Protein AF-A0A821Q496-F1 (afdb_monomer)

pLDDT: mean 88.26, std 9.66, range [58.88, 98.62]

Secondary structure (DSSP, 8-state):
-------S-EEEEEE-TT-SS-SSSHHHHHHHHHHHHHHEEEEEEEEE--S--HHHHHTT---S--------

Radius of gyration: 15.61 Å; Cα contacts (8 Å, |Δi|>4): 63; chains: 1; bounding box: 25×34×46 Å

Mean predicted aligned error: 6.49 Å

Nearest PDB structures (foldseek):
  3og9-assembly2_B  TM=3.415E-01  e=8.255E+00  Lactococcus lactis subsp. lactis Il1403

Structure (mmCIF, N/CA/C/O backbone):
data_AF-A0A821Q496-F1
#
_entry.id   AF-A0A821Q496-F1
#
loop_
_atom_site.group_PDB
_atom_sit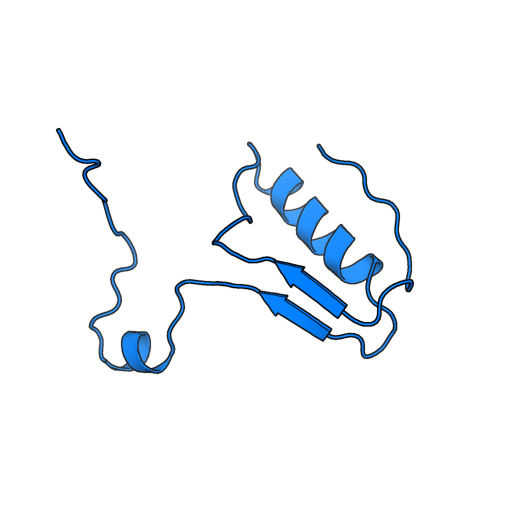e.id
_atom_site.type_symbol
_atom_site.label_atom_id
_atom_site.label_alt_id
_atom_site.label_comp_id
_atom_site.label_asym_id
_atom_site.label_entity_id
_atom_site.label_seq_id
_atom_site.pdbx_PDB_ins_code
_atom_site.Cartn_x
_atom_site.Cartn_y
_atom_site.Cartn_z
_atom_site.occupancy
_atom_site.B_iso_or_equiv
_atom_site.auth_seq_id
_atom_site.auth_comp_id
_atom_site.auth_asym_id
_atom_site.auth_atom_id
_atom_site.pdbx_PDB_model_num
ATOM 1 N N . MET A 1 1 ? -0.280 18.027 -0.404 1.00 58.88 1 MET A N 1
ATOM 2 C CA . MET A 1 1 ? -0.571 16.963 0.580 1.00 58.88 1 MET A CA 1
ATOM 3 C C . MET A 1 1 ? -2.076 16.838 0.848 1.00 58.88 1 MET A C 1
ATOM 5 O O . MET A 1 1 ? -2.710 17.836 1.173 1.00 58.88 1 MET A O 1
ATOM 9 N N . ILE A 1 2 ? -2.651 15.640 0.667 1.00 66.88 2 ILE A N 1
ATOM 10 C CA . ILE A 1 2 ? -4.008 15.314 1.148 1.00 66.88 2 ILE A CA 1
ATOM 11 C C . ILE A 1 2 ? -3.878 14.992 2.637 1.00 66.88 2 ILE A C 1
ATOM 13 O O . ILE A 1 2 ? -3.220 14.016 2.990 1.00 66.88 2 ILE A O 1
ATOM 17 N N . ASP A 1 3 ? -4.470 15.823 3.488 1.00 70.69 3 ASP A N 1
ATOM 18 C CA . ASP A 1 3 ? -4.507 15.595 4.931 1.00 70.69 3 ASP A CA 1
ATOM 19 C C . ASP A 1 3 ? -5.716 14.712 5.273 1.00 70.69 3 ASP A C 1
ATOM 21 O O . ASP A 1 3 ? -6.865 15.081 5.019 1.00 70.69 3 ASP A O 1
ATOM 25 N N . ILE A 1 4 ? -5.444 13.510 5.776 1.00 79.81 4 ILE A N 1
ATOM 26 C CA . ILE A 1 4 ? -6.436 12.512 6.185 1.00 79.81 4 ILE A CA 1
ATOM 27 C C . ILE A 1 4 ? -6.069 12.050 7.589 1.00 79.81 4 ILE A C 1
ATOM 29 O O . ILE A 1 4 ? -5.063 11.374 7.787 1.00 79.81 4 ILE A O 1
ATOM 33 N N . ASN A 1 5 ? -6.906 12.423 8.554 1.00 86.69 5 ASN A N 1
ATOM 34 C CA . ASN A 1 5 ? -6.686 12.185 9.974 1.00 86.69 5 ASN A CA 1
ATOM 35 C C . ASN A 1 5 ? -7.711 11.175 10.501 1.00 86.69 5 ASN A C 1
ATOM 37 O O . ASN A 1 5 ? -8.655 11.542 11.196 1.00 86.69 5 ASN A O 1
ATOM 41 N N . TYR A 1 6 ? -7.543 9.921 10.092 1.00 94.50 6 TYR A N 1
ATOM 42 C CA . TYR A 1 6 ? -8.322 8.792 10.591 1.00 94.50 6 TYR A CA 1
ATOM 43 C C . TYR A 1 6 ? -7.471 7.984 11.566 1.00 94.50 6 TYR A C 1
ATOM 45 O O . TYR A 1 6 ? -6.294 7.736 11.291 1.00 94.50 6 TYR A O 1
ATOM 53 N N . ASP A 1 7 ? -8.075 7.545 12.667 1.00 96.38 7 ASP A N 1
ATOM 54 C CA . ASP A 1 7 ? -7.397 6.766 13.706 1.00 96.38 7 ASP A CA 1
ATOM 55 C C . ASP A 1 7 ? -8.232 5.547 14.115 1.00 96.38 7 ASP A C 1
ATOM 57 O O . ASP A 1 7 ? -9.276 5.670 14.754 1.00 96.38 7 ASP A O 1
ATOM 61 N N . ASN A 1 8 ? -7.765 4.353 13.741 1.00 97.69 8 ASN A N 1
ATOM 62 C CA . ASN A 1 8 ? -8.401 3.070 14.043 1.00 97.69 8 ASN A CA 1
ATOM 63 C C . ASN A 1 8 ? -9.888 2.994 13.626 1.00 97.69 8 ASN A C 1
ATOM 65 O O . ASN A 1 8 ? -10.720 2.417 14.330 1.00 97.69 8 ASN A O 1
ATOM 69 N N . GLU A 1 9 ? -10.246 3.554 12.468 1.00 98.06 9 GLU A N 1
ATOM 70 C CA . GLU A 1 9 ? -11.649 3.689 12.041 1.00 98.06 9 GLU A CA 1
ATOM 71 C C . GLU A 1 9 ? -12.103 2.609 11.057 1.00 98.06 9 GLU A C 1
ATOM 73 O O . GLU A 1 9 ? -13.276 2.224 11.050 1.00 98.06 9 GLU A O 1
ATOM 78 N N . PHE A 1 10 ? -11.185 2.070 10.253 1.00 98.31 10 PHE A N 1
ATOM 79 C CA . PHE A 1 10 ? -11.528 1.185 9.145 1.00 98.31 10 PHE A CA 1
ATOM 80 C C . PHE A 1 10 ? -11.025 -0.239 9.346 1.00 98.31 10 PHE A C 1
ATOM 82 O O . PHE A 1 10 ? -9.927 -0.489 9.839 1.00 98.31 10 PHE A O 1
ATOM 89 N N . ASP A 1 11 ? -11.830 -1.198 8.900 1.00 98.62 11 ASP A N 1
ATOM 90 C CA . ASP A 1 11 ? -11.451 -2.612 8.867 1.00 98.62 11 ASP A CA 1
ATOM 91 C C . ASP A 1 11 ? -10.523 -2.927 7.681 1.00 98.62 11 ASP A C 1
ATOM 93 O O . ASP A 1 11 ? -9.779 -3.912 7.716 1.00 98.62 11 ASP A O 1
ATOM 97 N N . ALA A 1 12 ? -10.543 -2.090 6.635 1.00 98.19 12 ALA A N 1
ATOM 98 C CA . ALA A 1 12 ? -9.668 -2.226 5.481 1.00 98.19 12 ALA A CA 1
ATOM 99 C C . ALA A 1 12 ? -9.305 -0.888 4.818 1.00 98.19 12 ALA A C 1
ATOM 101 O O . ALA A 1 12 ? -10.119 0.031 4.763 1.00 98.19 12 ALA A O 1
ATOM 102 N N . VAL A 1 13 ? -8.102 -0.833 4.244 1.00 97.50 13 VAL A N 1
ATOM 103 C CA . VAL A 1 13 ? -7.609 0.239 3.367 1.00 97.50 13 VAL A CA 1
ATOM 104 C C . VAL A 1 13 ? -7.227 -0.388 2.030 1.00 97.50 13 VAL A C 1
ATOM 106 O O . VAL A 1 13 ? -6.585 -1.439 1.989 1.00 97.50 13 VAL A O 1
ATOM 109 N N . ILE A 1 14 ? -7.643 0.240 0.932 1.00 96.81 14 ILE A N 1
ATOM 110 C CA . ILE A 1 14 ? -7.488 -0.290 -0.424 1.00 96.81 14 ILE A CA 1
ATOM 111 C C . ILE A 1 14 ? -6.811 0.769 -1.298 1.00 96.81 14 ILE A C 1
ATOM 113 O O . ILE A 1 14 ? -7.375 1.835 -1.535 1.00 96.81 14 ILE A O 1
ATOM 117 N N . ASN A 1 15 ? -5.618 0.460 -1.801 1.00 94.25 15 ASN A N 1
ATOM 118 C CA . ASN A 1 15 ? -4.8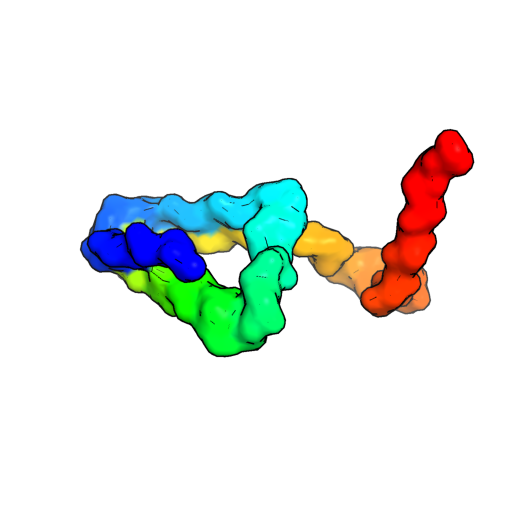99 1.251 -2.797 1.00 94.25 15 ASN A CA 1
ATOM 119 C C . ASN A 1 15 ? -4.851 0.452 -4.108 1.00 94.25 15 ASN A C 1
ATOM 121 O O . ASN A 1 15 ? -4.318 -0.656 -4.136 1.00 94.25 15 ASN A O 1
ATOM 125 N N . MET A 1 16 ? -5.461 0.977 -5.171 1.00 94.19 16 MET A N 1
ATOM 126 C CA . MET A 1 16 ? -5.693 0.256 -6.431 1.00 94.19 16 MET A CA 1
ATOM 127 C C . MET A 1 16 ? -5.248 1.083 -7.633 1.00 94.19 16 MET A C 1
ATOM 129 O O . MET A 1 16 ? -5.135 2.299 -7.543 1.00 94.19 16 MET A O 1
ATOM 133 N N . PHE A 1 17 ? -5.044 0.426 -8.777 1.00 90.81 17 PHE A N 1
ATOM 134 C CA . PHE A 1 17 ? -4.690 1.084 -10.045 1.00 90.81 17 PHE A CA 1
ATOM 135 C C . PHE A 1 17 ? -3.354 1.837 -10.014 1.00 90.81 17 PHE A C 1
ATOM 137 O O . PHE A 1 17 ? -3.208 2.858 -10.680 1.00 90.81 17 PHE A O 1
ATOM 144 N N . TYR A 1 18 ? -2.377 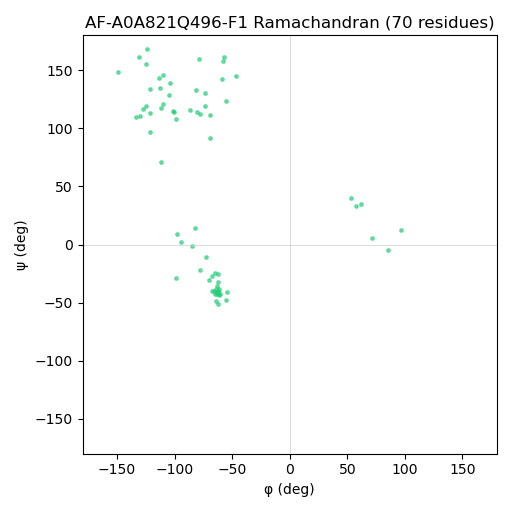1.315 -9.266 1.00 87.50 18 TYR A N 1
ATOM 145 C CA . TYR A 1 18 ? -1.045 1.916 -9.139 1.00 87.50 18 TYR A CA 1
ATOM 146 C C . TYR A 1 18 ? -1.093 3.363 -8.620 1.00 87.50 18 TYR A C 1
ATOM 148 O 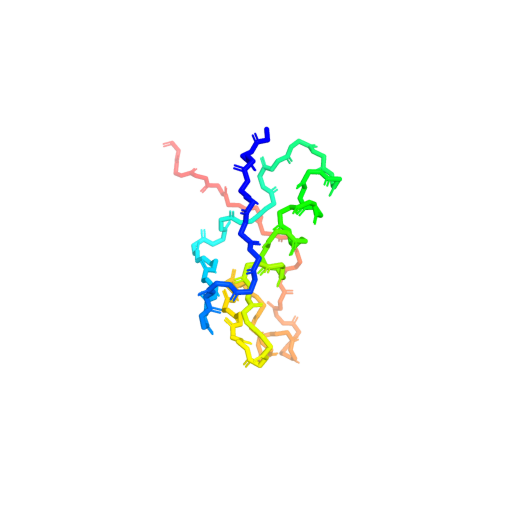O . TYR A 1 18 ? -0.286 4.188 -9.022 1.00 87.50 18 TYR A O 1
ATOM 156 N N . SER A 1 19 ? -2.055 3.693 -7.749 1.00 87.94 19 SER A N 1
ATOM 157 C CA . SER A 1 19 ? -2.339 5.069 -7.320 1.00 87.94 19 SER A CA 1
ATOM 158 C C . SER A 1 19 ? -1.427 5.605 -6.204 1.00 87.94 19 SER A C 1
ATOM 160 O O . SER A 1 19 ? -1.775 6.595 -5.562 1.00 87.94 19 SER A O 1
ATOM 162 N N . PHE A 1 20 ? -0.306 4.945 -5.908 1.00 90.94 20 PHE A N 1
ATOM 163 C CA . PHE A 1 20 ? 0.673 5.361 -4.897 1.00 90.94 20 PHE A CA 1
ATOM 164 C C . PHE A 1 20 ? 1.973 5.830 -5.564 1.00 90.94 20 PHE A C 1
ATOM 166 O O . PHE A 1 20 ? 2.369 5.258 -6.574 1.00 90.94 20 PHE A O 1
ATOM 173 N N . GLY A 1 21 ? 2.655 6.822 -4.979 1.00 88.12 21 GLY A N 1
ATOM 174 C CA . GLY A 1 21 ? 3.971 7.273 -5.453 1.00 88.12 21 GLY A CA 1
ATOM 175 C C . GLY A 1 21 ? 3.961 8.496 -6.375 1.00 88.12 21 GLY A C 1
ATOM 176 O O . GLY A 1 21 ? 4.972 8.777 -7.005 1.00 88.12 21 GLY A O 1
ATOM 177 N N . PHE A 1 22 ? 2.839 9.217 -6.484 1.00 88.50 22 PHE A N 1
ATOM 178 C CA . PHE A 1 22 ? 2.712 10.396 -7.359 1.00 88.50 22 PHE A CA 1
ATOM 179 C C . PHE A 1 22 ? 2.986 11.742 -6.666 1.00 88.50 22 PHE A C 1
ATOM 181 O O . PHE A 1 22 ? 2.824 12.784 -7.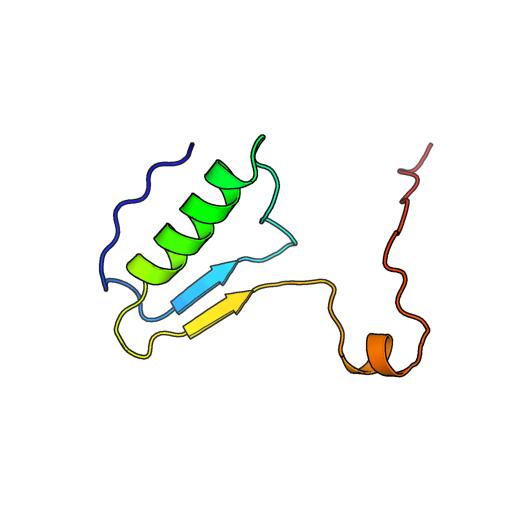299 1.00 88.50 22 PHE A O 1
ATOM 188 N N . PHE A 1 23 ? 3.349 11.742 -5.381 1.00 90.69 23 PHE A N 1
ATOM 189 C CA . PHE A 1 23 ? 3.752 12.966 -4.683 1.00 90.69 23 PHE A CA 1
ATOM 190 C C . PHE A 1 23 ? 5.192 13.358 -5.027 1.00 90.69 23 PHE A C 1
ATOM 192 O O . PHE A 1 23 ? 5.966 12.525 -5.500 1.00 90.69 23 PHE A O 1
ATOM 199 N N . GLU A 1 24 ? 5.535 14.632 -4.817 1.00 91.44 24 GLU A N 1
ATOM 200 C CA . GLU A 1 24 ? 6.805 15.201 -5.282 1.00 91.44 24 GLU A CA 1
ATOM 201 C C . GLU A 1 24 ? 8.001 14.664 -4.498 1.00 91.44 24 GLU A C 1
ATOM 203 O O . GLU A 1 24 ? 9.095 14.554 -5.053 1.00 91.44 24 GLU A O 1
ATOM 208 N N . THR A 1 25 ? 7.799 14.325 -3.221 1.00 93.50 25 THR A N 1
ATOM 209 C CA . THR A 1 25 ? 8.870 13.830 -2.355 1.00 93.50 25 THR A CA 1
ATOM 210 C C . THR A 1 25 ? 8.551 12.483 -1.719 1.00 93.50 25 THR A C 1
ATOM 212 O O . THR A 1 25 ? 7.394 12.101 -1.506 1.00 93.50 25 THR A O 1
ATOM 215 N N . ASP A 1 26 ? 9.611 11.760 -1.364 1.00 92.69 26 ASP A N 1
ATOM 216 C CA . ASP A 1 26 ? 9.508 10.504 -0.627 1.00 92.69 26 ASP A CA 1
ATOM 217 C C . ASP A 1 26 ? 8.876 10.712 0.753 1.00 92.69 26 ASP A C 1
ATOM 219 O O . ASP A 1 26 ? 8.134 9.855 1.227 1.00 92.69 26 ASP A O 1
ATOM 223 N N . GLU A 1 27 ? 9.098 11.862 1.394 1.00 94.44 27 GLU A N 1
ATOM 224 C CA . GLU A 1 27 ? 8.457 12.219 2.662 1.00 94.44 27 GLU A CA 1
ATOM 225 C C . GLU A 1 27 ? 6.935 12.301 2.526 1.00 94.44 27 GLU A C 1
ATOM 227 O O . GLU A 1 27 ? 6.217 11.774 3.377 1.00 94.44 27 GLU A O 1
ATOM 232 N N . GLU A 1 28 ? 6.427 12.909 1.451 1.00 92.50 28 GLU A N 1
ATOM 233 C CA . GLU A 1 28 ? 4.987 12.965 1.197 1.00 92.50 28 GLU A CA 1
ATOM 234 C C . GLU A 1 28 ? 4.405 11.566 0.952 1.00 92.50 28 GLU A C 1
ATOM 236 O O . GLU A 1 28 ? 3.360 11.220 1.507 1.00 92.50 28 GLU A O 1
ATOM 241 N N . ASN A 1 29 ? 5.100 10.729 0.177 1.00 92.50 29 ASN A N 1
ATOM 242 C CA . ASN A 1 29 ? 4.689 9.343 -0.056 1.00 92.50 29 ASN A CA 1
ATOM 243 C C . ASN A 1 29 ? 4.705 8.515 1.244 1.00 92.50 29 ASN A C 1
ATOM 245 O O . ASN A 1 29 ? 3.770 7.758 1.516 1.00 92.50 29 ASN A O 1
ATOM 249 N N . ASN A 1 30 ? 5.718 8.698 2.093 1.00 93.50 30 ASN A N 1
ATOM 250 C CA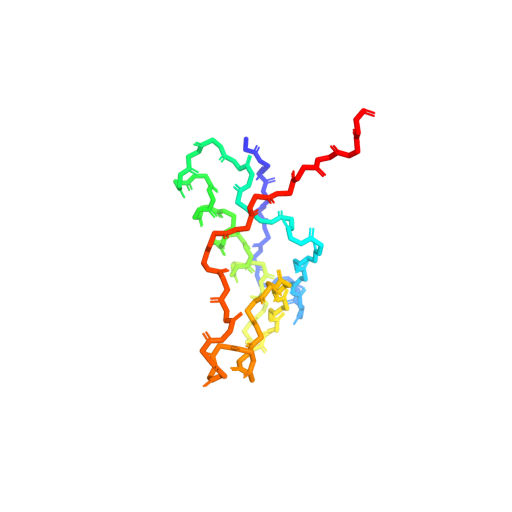 . ASN A 1 30 ? 5.809 8.047 3.400 1.00 93.50 30 ASN A CA 1
ATOM 251 C C . ASN A 1 30 ? 4.682 8.492 4.339 1.00 93.50 30 ASN A C 1
ATOM 253 O O . ASN A 1 30 ? 4.108 7.660 5.046 1.00 93.50 30 ASN A O 1
ATOM 257 N N . GLN A 1 31 ? 4.304 9.773 4.310 1.00 93.62 31 GLN A N 1
ATOM 258 C CA . GLN A 1 31 ? 3.176 10.274 5.093 1.00 93.62 31 GLN A CA 1
ATOM 259 C C . GLN A 1 31 ? 1.862 9.589 4.695 1.00 93.62 31 GLN A C 1
ATOM 261 O O . GLN A 1 31 ? 1.058 9.244 5.558 1.00 93.62 31 GLN A O 1
ATOM 266 N N . VAL A 1 32 ? 1.650 9.320 3.405 1.00 92.94 32 VAL A N 1
ATOM 267 C CA . VAL A 1 32 ? 0.464 8.587 2.932 1.00 92.94 32 VAL A CA 1
ATOM 268 C C . VAL A 1 32 ? 0.428 7.159 3.480 1.00 92.94 32 VAL A C 1
ATOM 270 O O . VAL A 1 32 ? -0.625 6.712 3.937 1.00 92.94 32 VAL A O 1
ATOM 273 N N . LEU A 1 33 ? 1.565 6.455 3.494 1.00 93.25 33 LEU A N 1
ATOM 274 C CA . LEU A 1 33 ? 1.651 5.118 4.094 1.00 93.25 33 LEU A CA 1
ATOM 275 C C . LEU A 1 33 ? 1.358 5.151 5.598 1.00 93.25 33 LEU A C 1
ATOM 277 O O . LEU A 1 33 ? 0.638 4.286 6.101 1.00 93.25 33 LEU A O 1
ATOM 281 N N . GLN A 1 34 ? 1.859 6.168 6.305 1.00 94.62 34 GLN A N 1
ATOM 282 C CA . GLN A 1 34 ? 1.561 6.358 7.722 1.00 94.62 34 GLN A CA 1
ATOM 283 C C . GLN A 1 34 ? 0.064 6.601 7.951 1.00 94.62 34 GLN A C 1
ATOM 285 O O . GLN A 1 34 ? -0.521 6.024 8.866 1.00 94.62 34 GLN A O 1
ATOM 290 N N . ASN A 1 35 ? -0.575 7.392 7.090 1.00 94.75 35 ASN A N 1
ATOM 291 C CA . ASN A 1 35 ? -2.010 7.651 7.166 1.00 94.75 35 ASN A CA 1
ATOM 292 C C . ASN A 1 35 ? -2.827 6.375 6.902 1.00 94.75 35 ASN A C 1
ATOM 294 O O . ASN A 1 35 ? -3.797 6.118 7.609 1.00 94.75 35 ASN A O 1
ATOM 298 N N . PHE A 1 36 ? -2.423 5.534 5.940 1.00 94.94 36 PHE A N 1
ATOM 299 C CA . PHE A 1 36 ? -3.058 4.228 5.710 1.00 94.94 36 PHE A CA 1
ATOM 300 C C . PHE A 1 36 ? -2.964 3.317 6.932 1.00 94.94 36 PHE A C 1
ATOM 302 O O . PHE A 1 36 ? -3.942 2.659 7.279 1.00 94.94 36 PHE A O 1
ATOM 309 N N . TYR A 1 37 ? -1.800 3.283 7.584 1.00 95.31 37 TYR A N 1
ATOM 310 C CA . TYR A 1 37 ? -1.602 2.502 8.798 1.00 95.31 37 TYR A CA 1
ATOM 311 C C . TYR A 1 37 ? -2.483 3.009 9.946 1.00 95.31 37 TYR A C 1
ATOM 313 O O . TYR A 1 37 ? -3.191 2.214 10.555 1.00 95.31 37 TYR A O 1
ATOM 321 N N . ASN A 1 38 ? -2.490 4.321 10.199 1.00 96.19 38 ASN A N 1
ATOM 322 C CA . ASN A 1 38 ? -3.272 4.925 11.283 1.00 96.19 38 ASN A CA 1
ATOM 323 C C . ASN A 1 38 ? -4.782 4.739 11.083 1.00 96.19 38 ASN A C 1
ATOM 325 O O . ASN A 1 38 ? -5.510 4.499 12.040 1.00 96.19 38 ASN A O 1
ATOM 329 N N . ALA A 1 39 ? -5.254 4.786 9.837 1.00 96.94 39 ALA A N 1
ATOM 330 C CA . ALA A 1 39 ? -6.664 4.613 9.510 1.00 96.94 39 ALA A CA 1
ATOM 331 C C . ALA A 1 39 ? -7.199 3.204 9.842 1.00 96.94 39 ALA A C 1
ATOM 333 O O . ALA A 1 39 ? -8.405 3.033 10.043 1.00 96.94 39 ALA A O 1
ATOM 334 N N . LEU A 1 40 ? -6.331 2.186 9.890 1.00 98.12 40 LEU A N 1
ATOM 335 C CA . LEU A 1 40 ? -6.718 0.799 10.141 1.00 98.12 40 LEU A CA 1
ATOM 336 C C . LEU A 1 40 ? -6.916 0.521 11.631 1.00 98.12 40 LEU A C 1
ATOM 338 O O . LEU A 1 40 ? -6.044 0.784 12.449 1.00 98.12 40 LEU A O 1
ATOM 342 N N . LYS A 1 41 ? -8.031 -0.133 11.969 1.00 98.50 41 LYS A N 1
ATOM 343 C CA . LYS A 1 41 ? -8.221 -0.782 13.274 1.00 98.50 41 LYS A CA 1
ATOM 344 C C . LYS A 1 41 ? -7.129 -1.827 13.532 1.00 98.50 41 LYS A C 1
ATOM 346 O O . LYS A 1 41 ? -6.623 -2.430 12.575 1.00 98.50 41 LYS A O 1
ATOM 351 N N . PRO A 1 42 ? -6.856 -2.194 14.800 1.00 97.62 42 PRO A N 1
ATOM 352 C CA . PRO A 1 42 ? -5.990 -3.325 15.103 1.00 97.62 42 PRO A CA 1
ATOM 353 C C . PRO A 1 42 ? -6.497 -4.601 14.415 1.00 97.62 42 PRO A C 1
ATOM 355 O O . PRO A 1 42 ? -7.644 -5.009 14.586 1.00 97.62 42 PRO A O 1
ATOM 358 N N . GLY A 1 43 ? -5.637 -5.231 13.612 1.00 97.19 43 GLY A N 1
ATOM 359 C CA . GLY A 1 43 ? -5.979 -6.428 12.834 1.00 97.19 43 GLY A CA 1
ATOM 360 C C . GLY A 1 43 ? -6.634 -6.168 11.470 1.00 97.19 43 GLY A C 1
ATOM 361 O O . GLY A 1 43 ? -6.817 -7.133 10.712 1.00 97.19 43 GLY A O 1
ATOM 362 N N . GLY A 1 44 ? -6.921 -4.903 11.142 1.00 98.19 44 GLY A N 1
ATOM 363 C CA . GLY A 1 44 ? -7.418 -4.457 9.843 1.00 98.19 44 GLY A CA 1
ATOM 364 C C . GLY A 1 44 ? -6.498 -4.846 8.684 1.00 98.19 44 GLY A C 1
ATOM 365 O O . GLY A 1 44 ? -5.337 -5.227 8.871 1.00 98.19 44 GLY A O 1
ATOM 366 N N . LYS A 1 45 ? -7.045 -4.832 7.466 1.00 98.19 45 LYS A N 1
ATOM 367 C CA . LYS A 1 45 ? -6.371 -5.365 6.274 1.00 98.19 45 LYS A CA 1
ATOM 368 C C . LYS A 1 45 ? -6.018 -4.273 5.281 1.00 98.19 45 LYS A C 1
ATOM 370 O O . LYS A 1 45 ? -6.845 -3.446 4.918 1.00 98.19 45 LYS A O 1
ATOM 375 N N . PHE A 1 46 ? -4.794 -4.332 4.781 1.00 96.56 46 PHE A N 1
ATOM 376 C CA . PHE A 1 46 ? -4.341 -3.470 3.705 1.00 96.56 46 PHE A CA 1
ATOM 377 C C . PHE A 1 46 ? -4.275 -4.255 2.397 1.00 96.56 46 PHE A C 1
ATOM 379 O O . PHE A 1 46 ? -3.665 -5.325 2.346 1.00 96.56 46 PHE A O 1
ATOM 386 N N . LEU A 1 47 ? -4.901 -3.723 1.350 1.00 95.50 47 LEU A N 1
ATOM 387 C CA . LEU A 1 47 ? -4.753 -4.202 -0.017 1.00 95.50 47 LEU A CA 1
ATOM 388 C C . LEU A 1 47 ? -3.978 -3.161 -0.822 1.00 95.50 4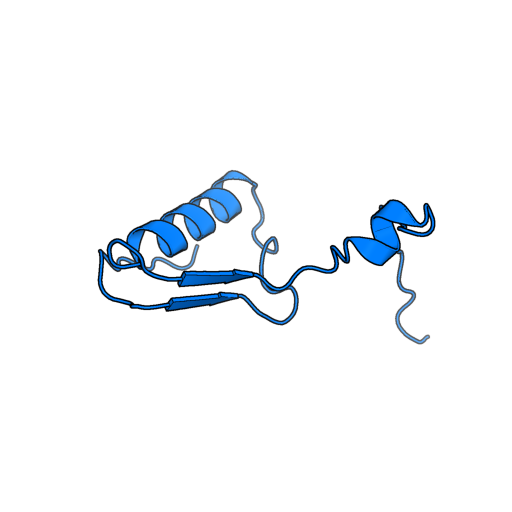7 LEU A C 1
ATOM 390 O O . LEU A 1 47 ? -4.427 -2.024 -0.962 1.00 95.50 47 LEU A O 1
ATOM 394 N N . PHE A 1 48 ? -2.839 -3.577 -1.367 1.00 93.56 48 PHE A N 1
ATOM 395 C CA . PHE A 1 48 ? -1.954 -2.724 -2.150 1.00 93.56 48 PHE A CA 1
ATOM 396 C C . PHE A 1 48 ? -1.770 -3.315 -3.547 1.00 93.56 48 PHE A C 1
ATOM 398 O O . PHE A 1 48 ? -1.207 -4.400 -3.704 1.00 93.56 48 PHE A O 1
ATOM 405 N N . HIS A 1 49 ? -2.286 -2.625 -4.562 1.00 91.12 49 HIS A N 1
ATOM 406 C CA . HIS A 1 49 ? -2.120 -3.018 -5.957 1.00 91.12 49 HIS A CA 1
ATOM 407 C C . HIS A 1 49 ? -0.727 -2.631 -6.434 1.00 91.12 49 HIS A C 1
ATOM 409 O O . HIS A 1 49 ? -0.436 -1.457 -6.647 1.00 91.12 49 HIS A O 1
ATOM 415 N N . THR A 1 50 ? 0.095 -3.641 -6.702 1.00 85.94 50 THR A N 1
ATOM 416 C CA . THR A 1 50 ? 1.400 -3.485 -7.349 1.00 85.94 50 THR A CA 1
ATOM 417 C C . THR A 1 50 ? 1.493 -4.336 -8.608 1.00 85.94 50 THR A C 1
ATOM 419 O O . THR A 1 50 ? 0.654 -5.196 -8.880 1.00 85.94 50 THR A O 1
ATOM 422 N N . ASP A 1 51 ? 2.527 -4.088 -9.400 1.00 79.25 51 ASP A N 1
ATOM 423 C CA . ASP A 1 51 ? 2.920 -4.899 -10.552 1.00 79.25 51 ASP A CA 1
ATOM 424 C C . ASP A 1 51 ? 3.808 -6.090 -10.143 1.00 79.25 51 ASP A C 1
ATOM 426 O O . ASP A 1 51 ? 4.154 -6.938 -10.974 1.00 79.25 51 ASP A O 1
ATOM 430 N N . VAL A 1 52 ? 4.112 -6.199 -8.844 1.00 78.25 52 VAL A N 1
ATOM 431 C CA . VAL A 1 52 ? 4.921 -7.251 -8.225 1.00 78.25 52 VAL A CA 1
ATOM 432 C C . VAL A 1 52 ? 4.155 -8.572 -8.260 1.00 78.25 52 VAL A C 1
ATOM 434 O O . VAL A 1 52 ? 3.396 -8.938 -7.364 1.00 78.25 52 VAL A O 1
ATOM 437 N N . ASN A 1 53 ? 4.389 -9.336 -9.318 1.00 82.56 53 ASN A N 1
ATOM 438 C CA . ASN A 1 53 ? 3.907 -10.701 -9.453 1.00 82.56 53 ASN A CA 1
ATOM 439 C C . ASN A 1 53 ? 5.036 -11.676 -9.084 1.00 82.56 53 ASN A C 1
ATOM 441 O O . ASN A 1 53 ? 5.991 -11.833 -9.845 1.00 82.56 53 ASN A O 1
ATOM 445 N N . ILE A 1 54 ? 4.926 -12.346 -7.930 1.00 84.81 54 ILE A N 1
ATOM 446 C CA . ILE A 1 54 ? 5.976 -13.246 -7.416 1.00 84.81 54 ILE A CA 1
ATOM 447 C C . ILE A 1 54 ? 6.358 -14.343 -8.426 1.00 84.81 54 ILE A C 1
ATOM 449 O O . ILE A 1 54 ? 7.550 -14.481 -8.701 1.00 84.81 54 ILE A O 1
ATOM 453 N N . PRO A 1 55 ? 5.417 -15.074 -9.060 1.00 86.56 55 PRO A N 1
ATOM 454 C CA . PRO A 1 55 ? 5.774 -16.008 -10.130 1.00 86.56 55 PRO A CA 1
ATOM 455 C C . PRO A 1 55 ? 6.581 -15.370 -11.274 1.00 86.56 55 PRO A C 1
ATOM 457 O O . PRO A 1 55 ? 7.540 -15.967 -11.761 1.00 86.56 55 PRO A O 1
ATOM 460 N N . ARG A 1 56 ? 6.237 -14.145 -11.694 1.00 84.06 56 ARG A N 1
ATOM 461 C CA . ARG A 1 56 ? 6.958 -13.409 -12.745 1.00 84.06 56 ARG A CA 1
ATOM 462 C C . ARG A 1 56 ? 8.364 -13.010 -12.294 1.00 84.06 56 ARG A C 1
ATOM 464 O O . ARG A 1 56 ? 9.292 -13.149 -13.088 1.00 84.06 56 ARG A O 1
ATOM 471 N N . ILE A 1 57 ? 8.532 -12.589 -11.043 1.00 87.06 57 ILE A N 1
ATOM 472 C CA . ILE A 1 57 ? 9.840 -12.274 -10.447 1.00 87.06 57 ILE A CA 1
ATOM 473 C C . ILE A 1 57 ? 10.722 -13.518 -10.404 1.00 87.06 57 ILE A C 1
ATOM 475 O O . ILE A 1 57 ? 11.818 -13.512 -10.958 1.00 87.06 57 ILE A O 1
ATOM 479 N N . LEU A 1 58 ? 10.207 -14.619 -9.858 1.00 89.75 58 LEU A N 1
ATOM 480 C CA . LEU A 1 58 ? 10.938 -15.885 -9.773 1.00 89.75 58 LEU A CA 1
ATOM 481 C C . LEU A 1 58 ? 11.303 -16.456 -11.151 1.00 89.75 58 LEU A C 1
ATOM 483 O O . LEU A 1 58 ? 12.282 -17.185 -11.274 1.00 89.75 58 LEU A O 1
ATOM 487 N N . SER A 1 59 ? 10.551 -16.111 -12.200 1.00 91.94 59 SER A N 1
ATOM 488 C CA . SER A 1 59 ? 10.862 -16.533 -13.570 1.00 91.94 59 SER A CA 1
ATOM 489 C C . SER A 1 59 ? 12.068 -15.820 -14.197 1.00 91.94 59 SER A C 1
ATOM 491 O O . SER A 1 59 ? 12.480 -16.199 -15.293 1.00 91.94 59 SER A O 1
ATOM 493 N N . GLY A 1 60 ? 12.591 -14.761 -13.566 1.00 88.50 60 GLY A N 1
ATOM 494 C CA . GLY A 1 60 ? 13.662 -13.923 -14.117 1.00 88.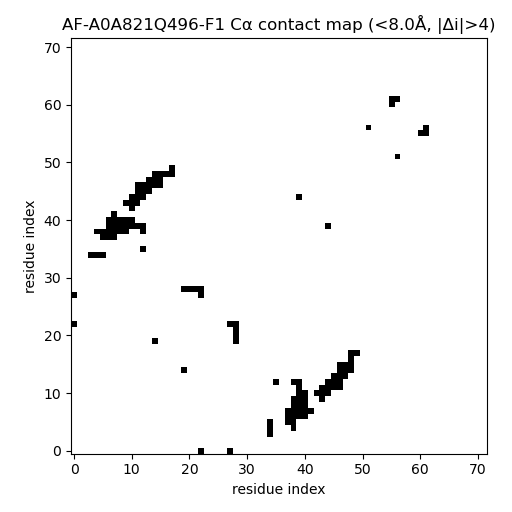50 60 GLY A CA 1
ATOM 495 C C . GLY A 1 60 ? 13.226 -13.022 -15.281 1.00 88.50 60 GLY A C 1
ATOM 496 O O . GLY A 1 60 ? 14.058 -12.366 -15.897 1.00 88.50 60 GLY A O 1
ATOM 497 N N . LYS A 1 61 ? 11.926 -12.981 -15.606 1.00 83.38 61 LYS A N 1
ATOM 498 C CA . LYS A 1 61 ? 11.344 -12.151 -16.682 1.00 83.38 61 LYS A CA 1
ATOM 499 C C . LYS A 1 61 ? 10.732 -10.844 -16.172 1.00 83.38 61 LYS A C 1
ATOM 501 O O . LYS A 1 61 ? 9.988 -10.177 -16.900 1.00 83.38 61 LYS A O 1
ATOM 506 N N . TYR A 1 62 ? 10.952 -10.516 -14.904 1.00 85.06 62 TYR A N 1
ATOM 507 C CA . TYR A 1 62 ? 10.514 -9.247 -14.346 1.00 85.06 62 TYR A CA 1
ATOM 508 C C . TYR A 1 62 ? 11.406 -8.129 -14.879 1.00 85.06 62 TYR A C 1
ATOM 510 O O . TYR A 1 62 ? 12.626 -8.263 -14.894 1.00 85.06 62 TYR A O 1
ATOM 518 N N . LYS A 1 63 ? 10.783 -7.063 -15.377 1.00 79.81 63 LYS A N 1
ATOM 519 C CA . LYS A 1 63 ? 11.486 -5.871 -15.835 1.00 79.81 63 LYS A CA 1
ATOM 520 C C . LYS A 1 63 ? 11.339 -4.837 -14.733 1.00 79.81 63 LYS A C 1
ATOM 522 O O . LYS A 1 63 ? 10.219 -4.435 -14.451 1.00 79.81 63 LYS A O 1
ATOM 527 N N . GLU A 1 64 ? 12.452 -4.470 -14.110 1.00 75.25 64 GLU A N 1
ATOM 528 C CA . GLU A 1 64 ? 12.477 -3.418 -13.085 1.00 75.25 64 GLU A CA 1
ATOM 529 C C . GLU A 1 64 ? 12.164 -2.044 -13.685 1.00 75.25 64 GLU A C 1
ATOM 531 O O . GLU A 1 64 ? 11.602 -1.194 -13.007 1.00 75.25 64 GLU A O 1
ATOM 536 N N . ASP A 1 65 ? 12.465 -1.870 -14.973 1.00 75.25 65 ASP A N 1
ATOM 537 C CA . ASP A 1 65 ? 12.162 -0.664 -15.728 1.00 75.25 65 ASP A CA 1
ATOM 538 C C . ASP A 1 65 ? 11.346 -1.023 -16.985 1.00 75.25 65 ASP A C 1
ATOM 540 O O . ASP A 1 65 ? 11.773 -1.814 -17.838 1.00 75.25 65 ASP A O 1
ATOM 544 N N . GLU A 1 66 ? 10.130 -0.481 -17.084 1.00 71.81 66 GLU A N 1
ATOM 545 C CA . GLU A 1 66 ? 9.247 -0.618 -18.244 1.00 71.81 66 GLU A CA 1
ATOM 546 C C . GLU A 1 66 ? 8.904 0.769 -18.805 1.00 71.81 66 GLU A C 1
ATOM 548 O O . GLU A 1 66 ? 7.951 1.420 -18.379 1.00 71.81 66 GLU A O 1
ATOM 553 N N . THR A 1 67 ? 9.620 1.207 -19.842 1.00 76.75 67 THR A N 1
ATOM 554 C CA . THR A 1 67 ? 9.196 2.375 -20.623 1.00 76.75 67 THR A CA 1
ATOM 555 C C . THR A 1 67 ? 8.001 2.004 -21.500 1.00 76.75 67 THR A C 1
ATOM 557 O O . THR A 1 67 ? 8.097 1.137 -22.373 1.00 76.75 67 THR A O 1
ATOM 560 N N . ARG A 1 68 ? 6.860 2.670 -21.297 1.00 70.00 68 ARG A N 1
ATOM 561 C CA . ARG A 1 68 ? 5.692 2.545 -22.176 1.00 70.00 68 ARG A CA 1
ATOM 562 C C . ARG A 1 68 ? 5.635 3.740 -23.111 1.00 70.00 68 ARG A C 1
ATOM 564 O O . ARG A 1 68 ? 5.393 4.861 -22.675 1.00 70.00 68 ARG A O 1
ATOM 571 N N . HIS A 1 69 ? 5.821 3.491 -24.402 1.00 74.88 69 HIS A N 1
ATOM 572 C CA . HIS A 1 69 ? 5.473 4.479 -25.413 1.00 74.88 69 HIS A CA 1
ATOM 573 C C . HIS A 1 69 ? 3.949 4.581 -25.445 1.00 74.88 69 HIS A C 1
ATOM 575 O O . HIS A 1 69 ? 3.264 3.625 -25.816 1.00 74.88 69 HIS A O 1
ATOM 581 N N . LEU A 1 70 ? 3.416 5.720 -25.002 1.00 72.88 70 LEU A N 1
ATOM 582 C CA . LEU A 1 70 ? 2.035 6.068 -25.308 1.00 72.88 70 LEU A CA 1
ATOM 583 C C . LEU A 1 70 ? 1.911 6.113 -26.838 1.00 72.88 70 LEU A C 1
ATOM 585 O O . LEU A 1 70 ? 2.878 6.464 -27.517 1.00 72.88 70 LEU A O 1
ATOM 589 N N . ALA A 1 71 ? 0.771 5.655 -27.364 1.00 67.94 71 ALA A N 1
ATOM 590 C CA . ALA A 1 71 ? 0.515 5.640 -28.804 1.00 67.94 71 ALA A CA 1
ATOM 591 C C . ALA A 1 71 ? 0.895 6.999 -29.437 1.00 67.94 71 ALA A C 1
ATOM 593 O O . ALA A 1 71 ? 0.757 8.014 -28.749 1.00 67.94 71 ALA A O 1
ATOM 594 N N . PRO A 1 72 ? 1.409 7.002 -30.684 1.00 6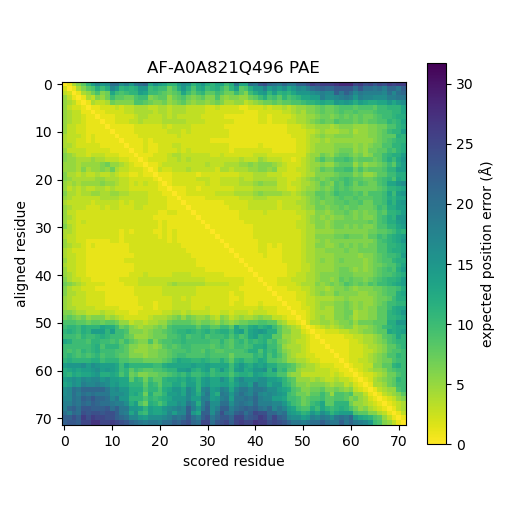3.28 72 PRO A N 1
ATOM 595 C CA . PRO A 1 72 ? 1.911 8.211 -31.336 1.00 63.28 72 PRO A CA 1
ATOM 596 C C . PRO A 1 72 ? 0.891 9.351 -31.373 1.00 63.28 72 PRO A C 1
ATOM 598 O O . PRO A 1 72 ? -0.326 9.060 -31.469 1.00 63.28 72 PRO A O 1
#

Solvent-accessible surface area (backbone atoms only — not comparable to full-atom values): 4737 Å² total; per-residue (Å²): 135,90,89,66,93,49,71,51,73,29,66,60,47,82,46,57,89,64,76,70,76,84,54,96,43,71,67,58,41,51,50,51,54,52,36,54,56,38,23,30,25,95,89,38,46,80,45,76,48,71,89,83,46,65,72,46,49,77,66,69,74,56,68,95,73,78,89,76,81,70,82,132

Sequence (72 aa):
MIDINYDNEFDAVINMFYSFGFFETDEENNQVLQNFYNALKPGGKFLFHTDVNIPRILSGKYKEDETRHLAP

Foldseek 3Di:
DDDDDAAQADLEDEDDDQNADPDPDPVVSVVVVVNRVRNHHVNHYYHHDDPDDPVCVVVVNDDPDDDDDDDD